Protein AF-C4Z616-F1 (afdb_monomer_lite)

Foldseek 3Di:
DVVVVCLVVDDPVSLQVVCVVVVHPDSVSVVVVVVVVVVVVVVVVVVVPPD

Organism: Lachnospira eligens (strain ATCC 27750 / DSM 3376 / VPI C15-48 / C15-B4) (NCBI:txid515620)

Sequence (51 aa):
MQRQIQKNNGTLLHKKVVARKMGCKSVEEYNRRMARREKNLKEMEDNKDGK

Secondary structure (DSSP, 8-state):
-HHHHHHHT--HHHHHHHHHHTT-SSHHHHHHHHHHHHHHHHHHHHTTS--

pLDDT: mean 75.57, std 15.38, range [45.94, 91.19]

Structure (mmCIF, N/CA/C/O backbone):
data_AF-C4Z616-F1
#
_entry.id   AF-C4Z616-F1
#
loop_
_atom_site.group_PDB
_atom_site.id
_atom_site.type_symbol
_atom_site.label_atom_id
_atom_site.label_alt_id
_atom_site.label_comp_id
_atom_site.label_asym_id
_atom_site.label_entity_id
_atom_site.label_seq_id
_atom_site.pdbx_PDB_ins_code
_atom_site.Cartn_x
_atom_site.Cartn_y
_atom_site.Cartn_z
_atom_site.occupancy
_atom_site.B_iso_or_equiv
_atom_site.auth_seq_id
_atom_site.auth_comp_id
_atom_site.auth_asym_id
_atom_site.auth_atom_id
_atom_site.pdbx_PDB_model_num
ATOM 1 N N . MET A 1 1 ? -10.151 8.753 -9.121 1.00 51.28 1 MET A N 1
ATOM 2 C CA . MET A 1 1 ? -8.690 8.509 -9.155 1.00 51.28 1 MET A CA 1
ATOM 3 C C . MET A 1 1 ? -7.998 8.875 -7.834 1.00 51.28 1 MET A C 1
ATOM 5 O O . MET A 1 1 ? -7.400 7.995 -7.228 1.00 51.28 1 MET A O 1
ATOM 9 N N . GLN A 1 2 ? -8.170 10.091 -7.291 1.00 47.16 2 GLN A N 1
ATOM 10 C CA . GLN A 1 2 ? -7.565 10.485 -5.999 1.00 47.16 2 GLN A CA 1
ATOM 11 C C . GLN A 1 2 ? -8.004 9.641 -4.784 1.00 47.16 2 GLN A C 1
ATOM 13 O O . GLN A 1 2 ? -7.183 9.330 -3.926 1.00 47.16 2 GLN A O 1
ATOM 18 N N . ARG A 1 3 ? -9.261 9.164 -4.746 1.00 48.34 3 ARG A N 1
ATOM 19 C CA . ARG A 1 3 ? -9.734 8.194 -3.732 1.00 48.34 3 ARG A CA 1
ATOM 20 C C . ARG A 1 3 ? -8.971 6.865 -3.738 1.00 48.34 3 ARG A C 1
ATOM 22 O O . ARG A 1 3 ? -9.044 6.148 -2.751 1.00 48.34 3 ARG A O 1
ATOM 29 N N . GLN A 1 4 ? -8.296 6.505 -4.831 1.00 50.38 4 GLN A N 1
ATOM 30 C CA . GLN A 1 4 ? -7.471 5.296 -4.919 1.00 50.38 4 GLN A CA 1
ATOM 31 C C . GLN A 1 4 ? -6.038 5.577 -4.438 1.00 50.38 4 GLN A C 1
ATOM 33 O O . GLN A 1 4 ? -5.458 4.760 -3.735 1.00 50.38 4 GLN A O 1
ATOM 38 N N . ILE A 1 5 ? -5.514 6.772 -4.728 1.00 51.47 5 ILE A N 1
ATOM 39 C CA . ILE A 1 5 ? -4.183 7.231 -4.298 1.00 51.47 5 ILE A CA 1
ATOM 40 C C . ILE A 1 5 ? -4.137 7.420 -2.771 1.00 51.47 5 ILE A C 1
ATOM 42 O O . ILE A 1 5 ? -3.207 6.960 -2.114 1.00 51.47 5 ILE A O 1
ATOM 46 N N . GLN A 1 6 ? -5.200 7.972 -2.174 1.00 50.88 6 GLN A N 1
ATOM 47 C CA . GLN A 1 6 ? -5.328 8.097 -0.713 1.00 50.88 6 GLN A CA 1
ATOM 48 C C . GLN A 1 6 ? -5.378 6.739 0.012 1.00 50.88 6 GLN A C 1
ATOM 50 O O . GLN A 1 6 ? -4.971 6.645 1.168 1.00 50.88 6 GLN A O 1
ATOM 55 N N . LYS A 1 7 ? -5.838 5.672 -0.660 1.00 52.91 7 LYS A N 1
ATOM 56 C CA . LYS A 1 7 ? -5.8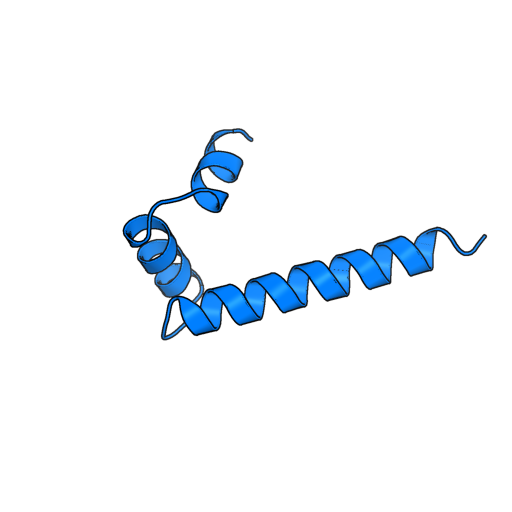27 4.305 -0.109 1.00 52.91 7 LYS A CA 1
ATOM 57 C C . LYS A 1 7 ? -4.412 3.725 -0.052 1.00 52.91 7 LYS A C 1
ATOM 59 O O . LYS A 1 7 ? -4.071 3.019 0.892 1.00 52.91 7 LYS A O 1
ATOM 64 N N . ASN A 1 8 ? -3.565 4.062 -1.020 1.00 51.91 8 ASN A N 1
ATOM 65 C CA . ASN A 1 8 ? -2.197 3.546 -1.080 1.00 51.91 8 ASN A CA 1
ATOM 66 C C . ASN A 1 8 ? -1.267 4.210 -0.048 1.00 51.91 8 ASN A C 1
ATOM 68 O O . ASN A 1 8 ? -0.404 3.534 0.509 1.00 51.91 8 ASN A O 1
ATOM 72 N N . ASN A 1 9 ? -1.525 5.471 0.314 1.00 58.41 9 ASN A N 1
ATOM 73 C CA . ASN A 1 9 ? -0.790 6.186 1.371 1.00 58.41 9 ASN A CA 1
ATOM 74 C C . ASN A 1 9 ? -1.354 5.943 2.787 1.00 58.41 9 ASN A C 1
ATOM 76 O O . ASN A 1 9 ? -0.918 6.566 3.753 1.00 58.41 9 ASN A O 1
ATOM 80 N N . GLY A 1 10 ? -2.356 5.069 2.917 1.00 58.41 10 GLY A N 1
ATOM 81 C CA . GLY A 1 10 ? -3.192 4.963 4.105 1.00 58.41 10 GLY A CA 1
ATOM 82 C C . GLY A 1 10 ? -2.453 4.513 5.369 1.00 58.41 10 GLY A C 1
ATOM 83 O O . GLY A 1 10 ? -1.589 3.632 5.342 1.00 58.41 10 GLY A O 1
ATOM 84 N N . THR A 1 11 ? -2.872 5.094 6.495 1.00 66.06 11 THR A N 1
ATOM 85 C CA . THR A 1 11 ? -2.516 4.701 7.866 1.00 66.06 11 THR A CA 1
ATOM 86 C C . THR A 1 11 ? -2.590 3.180 8.075 1.00 66.06 11 THR A C 1
ATOM 88 O O . THR A 1 11 ? -3.276 2.462 7.342 1.00 66.06 11 THR A O 1
ATOM 91 N N . LEU A 1 12 ? -1.922 2.655 9.111 1.00 68.25 12 LEU A N 1
ATOM 92 C CA . LEU A 1 12 ? -1.917 1.216 9.431 1.00 68.2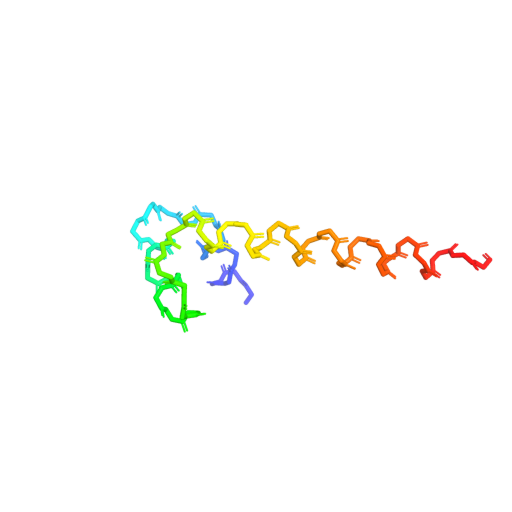5 12 LEU A CA 1
ATOM 93 C C . LEU A 1 12 ? -3.333 0.599 9.453 1.00 68.25 12 LEU A C 1
ATOM 95 O O . LEU A 1 12 ? -3.523 -0.541 9.027 1.00 68.25 12 LEU A O 1
ATOM 99 N N . LEU A 1 13 ? -4.338 1.365 9.897 1.00 75.00 13 LEU A N 1
ATOM 100 C CA . LEU A 1 13 ? -5.746 0.964 9.895 1.00 75.00 13 LEU A CA 1
ATOM 101 C C . LEU A 1 13 ? -6.272 0.710 8.475 1.00 75.00 13 LEU A C 1
ATOM 103 O O . LEU A 1 13 ? -6.911 -0.310 8.215 1.00 75.00 13 LEU A O 1
ATOM 107 N N . HIS A 1 14 ? -5.962 1.610 7.545 1.00 80.25 14 HIS A N 1
ATOM 108 C CA . HIS A 1 14 ? -6.366 1.481 6.156 1.00 80.25 14 HIS A CA 1
ATOM 109 C C . HIS A 1 14 ? -5.761 0.228 5.513 1.00 80.25 14 HIS A C 1
ATOM 111 O O . HIS A 1 14 ? -6.485 -0.580 4.926 1.00 80.25 14 HIS A O 1
ATOM 117 N N . LYS A 1 15 ? -4.456 0.002 5.712 1.00 79.12 15 LYS A N 1
ATOM 118 C CA . LYS A 1 15 ? -3.771 -1.199 5.208 1.00 79.12 15 LYS A CA 1
ATOM 119 C C . LYS A 1 15 ? -4.376 -2.483 5.779 1.00 79.12 15 LYS A C 1
ATOM 121 O O . LYS A 1 15 ? -4.561 -3.441 5.036 1.00 79.12 15 LYS A O 1
ATOM 126 N N . LYS A 1 16 ? -4.771 -2.499 7.059 1.00 83.06 16 LYS A N 1
ATOM 127 C CA . LYS A 1 16 ? -5.477 -3.639 7.682 1.00 83.06 16 LYS A CA 1
ATOM 128 C C . LYS A 1 16 ? -6.839 -3.920 7.039 1.00 83.06 16 LYS A C 1
ATOM 130 O O . LYS A 1 16 ? -7.204 -5.083 6.879 1.00 83.06 16 LYS A O 1
ATOM 135 N N . VAL A 1 17 ? -7.605 -2.883 6.691 1.00 86.75 17 VAL A N 1
ATOM 136 C CA . VAL A 1 17 ? -8.909 -3.042 6.019 1.00 86.75 17 VAL A CA 1
ATOM 137 C C . VAL A 1 17 ? -8.725 -3.589 4.606 1.00 86.75 17 VAL A C 1
ATOM 139 O O . VAL A 1 17 ? -9.423 -4.524 4.215 1.00 86.75 17 VAL A O 1
ATOM 142 N N . VAL A 1 18 ? -7.776 -3.041 3.846 1.00 86.38 18 VAL A N 1
ATOM 143 C CA . VAL A 1 18 ? -7.506 -3.502 2.479 1.00 86.38 18 VAL A CA 1
ATOM 144 C C . VAL A 1 18 ? -6.947 -4.925 2.477 1.00 86.38 18 VAL A C 1
ATOM 146 O O . VAL A 1 18 ? -7.428 -5.748 1.703 1.00 86.38 18 VAL A O 1
ATOM 149 N N . ALA A 1 19 ? -6.023 -5.251 3.386 1.00 87.75 19 ALA A N 1
ATOM 150 C CA . ALA A 1 19 ? -5.498 -6.606 3.549 1.00 87.75 19 ALA A CA 1
ATOM 151 C C . ALA A 1 19 ? -6.629 -7.628 3.750 1.00 87.75 19 ALA A C 1
ATOM 153 O O . ALA A 1 19 ? -6.679 -8.624 3.031 1.00 87.75 19 ALA A O 1
ATOM 154 N N . ARG A 1 20 ? -7.596 -7.333 4.633 1.00 89.38 20 ARG A N 1
ATOM 155 C CA . ARG A 1 20 ? -8.780 -8.185 4.841 1.00 89.38 20 ARG A CA 1
ATOM 156 C C . ARG A 1 20 ? -9.633 -8.331 3.581 1.00 89.38 20 ARG A C 1
ATOM 158 O O . ARG A 1 20 ? -9.979 -9.448 3.218 1.00 89.38 20 ARG A O 1
ATOM 165 N N . LYS A 1 21 ? -9.933 -7.231 2.880 1.00 90.00 21 LYS A N 1
ATOM 166 C CA . LYS A 1 21 ? -10.711 -7.267 1.623 1.00 90.00 21 LYS A CA 1
ATOM 167 C C . LYS A 1 21 ? -10.030 -8.078 0.518 1.00 90.00 21 LYS A C 1
ATOM 169 O O . LYS A 1 21 ? -10.710 -8.681 -0.299 1.00 90.00 21 LYS A O 1
ATOM 174 N N . MET A 1 22 ? -8.701 -8.098 0.507 1.00 87.25 22 MET A N 1
ATOM 175 C CA . MET A 1 22 ? -7.882 -8.861 -0.439 1.00 87.25 22 MET A CA 1
ATOM 176 C C . MET A 1 22 ? -7.637 -10.315 0.003 1.00 87.25 22 MET A C 1
ATOM 178 O O . MET A 1 22 ? -6.850 -11.019 -0.634 1.00 87.25 22 MET A O 1
ATOM 182 N N . GLY A 1 23 ? -8.238 -10.754 1.115 1.00 91.19 23 GLY A N 1
ATOM 183 C CA . GLY A 1 23 ? -8.050 -12.099 1.665 1.00 91.19 23 GLY A CA 1
ATOM 184 C C . GLY A 1 23 ? -6.630 -12.369 2.174 1.00 91.19 23 GLY A C 1
ATOM 185 O O . GLY A 1 23 ? -6.171 -13.506 2.140 1.00 91.19 23 GLY A O 1
ATOM 186 N N . CYS A 1 24 ? -5.898 -11.332 2.585 1.00 91.06 24 CYS A N 1
ATOM 187 C CA . CYS A 1 24 ? -4.592 -11.472 3.230 1.00 91.06 24 CYS A CA 1
ATOM 188 C C . CYS A 1 24 ? -4.789 -11.658 4.740 1.00 91.06 24 CYS A C 1
ATOM 190 O O . CYS A 1 24 ? -5.583 -10.943 5.358 1.00 91.06 24 CYS A O 1
ATOM 192 N N . LYS A 1 25 ? -4.037 -12.578 5.347 1.00 89.06 25 LYS A N 1
ATOM 193 C CA . LYS A 1 25 ? -4.084 -12.869 6.788 1.00 89.06 25 LYS A CA 1
ATOM 194 C C . LYS A 1 25 ? -3.424 -11.768 7.622 1.00 89.06 25 LYS A C 1
ATOM 196 O O . LYS A 1 25 ? -3.757 -11.596 8.791 1.00 89.06 25 LYS A O 1
ATOM 201 N N . SER A 1 26 ? -2.513 -10.995 7.028 1.00 88.44 26 SER A N 1
ATOM 202 C CA . SER A 1 26 ? -1.834 -9.873 7.682 1.00 88.44 26 SER A CA 1
ATOM 203 C C . SER A 1 26 ? -1.527 -8.728 6.710 1.00 88.44 26 SER A C 1
ATOM 205 O O . SER A 1 26 ? -1.561 -8.881 5.487 1.00 88.44 26 SER A O 1
ATOM 207 N N . VAL A 1 27 ? -1.200 -7.554 7.264 1.00 84.94 27 VAL A N 1
ATOM 208 C CA . VAL A 1 27 ? -0.696 -6.409 6.479 1.00 84.94 27 VAL A CA 1
ATOM 209 C C . VAL A 1 27 ? 0.646 -6.736 5.829 1.00 84.94 27 VAL A C 1
ATOM 211 O O . VAL A 1 27 ? 0.925 -6.279 4.727 1.00 84.94 27 VAL A O 1
ATOM 214 N N . GLU A 1 28 ? 1.467 -7.550 6.485 1.00 87.62 28 GLU A N 1
ATOM 215 C CA . GLU A 1 28 ? 2.758 -7.973 5.953 1.00 87.62 28 GLU A CA 1
ATOM 216 C C . GLU A 1 28 ? 2.594 -8.853 4.707 1.00 87.62 28 GLU A C 1
ATOM 218 O O . GLU A 1 28 ? 3.289 -8.663 3.710 1.00 87.62 28 GLU A O 1
ATOM 223 N N . GLU A 1 29 ? 1.626 -9.773 4.719 1.00 91.06 29 GLU A N 1
ATOM 224 C CA . GLU A 1 29 ? 1.277 -10.567 3.541 1.00 91.06 29 GLU A CA 1
ATOM 225 C C . GLU A 1 29 ? 0.760 -9.675 2.404 1.00 91.06 29 GLU A C 1
ATOM 227 O O . GLU A 1 29 ? 1.168 -9.834 1.253 1.00 91.06 29 GLU A O 1
ATOM 232 N N . TYR A 1 30 ? -0.087 -8.693 2.727 1.00 89.94 30 TYR A N 1
ATOM 233 C CA . TYR A 1 30 ? -0.558 -7.707 1.758 1.00 89.94 30 TYR A CA 1
ATOM 234 C C . TYR A 1 30 ? 0.605 -6.924 1.126 1.00 89.94 30 TYR A C 1
ATOM 236 O O . TYR A 1 30 ? 0.681 -6.839 -0.099 1.00 89.94 30 TYR A O 1
ATOM 244 N N . ASN A 1 31 ? 1.548 -6.424 1.932 1.00 87.25 31 ASN A N 1
ATOM 245 C CA . ASN A 1 31 ? 2.720 -5.695 1.441 1.00 87.25 31 ASN A CA 1
ATOM 246 C C . ASN A 1 31 ? 3.590 -6.575 0.531 1.00 87.25 31 ASN A C 1
ATOM 248 O O . ASN A 1 31 ? 3.968 -6.140 -0.554 1.00 87.25 31 ASN A O 1
ATOM 252 N N . ARG A 1 32 ? 3.841 -7.837 0.914 1.00 90.94 32 ARG A N 1
ATOM 253 C CA . ARG A 1 32 ? 4.574 -8.800 0.073 1.00 90.94 32 ARG A CA 1
ATOM 254 C C . ARG A 1 32 ? 3.875 -9.045 -1.265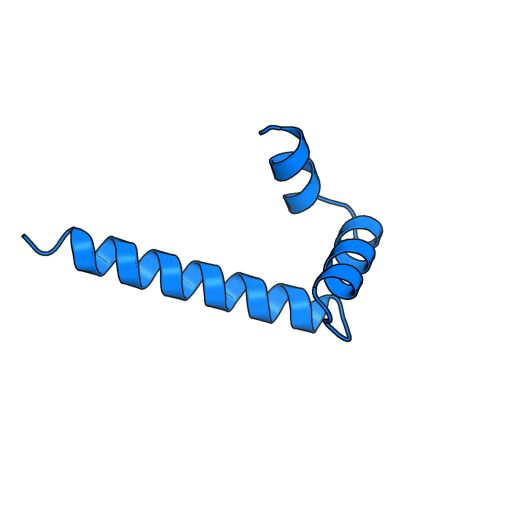 1.00 90.94 32 ARG A C 1
ATOM 256 O O . ARG A 1 32 ? 4.534 -9.093 -2.302 1.00 90.94 32 ARG A O 1
ATOM 263 N N . ARG A 1 33 ? 2.543 -9.176 -1.268 1.00 91.06 33 ARG A N 1
ATOM 264 C CA . ARG A 1 33 ? 1.761 -9.322 -2.507 1.00 91.06 33 ARG A CA 1
ATOM 265 C C . ARG A 1 33 ? 1.836 -8.070 -3.384 1.00 91.06 33 ARG A C 1
ATOM 267 O O . ARG A 1 33 ? 1.940 -8.216 -4.597 1.00 91.06 33 ARG A O 1
ATOM 274 N N . MET A 1 34 ? 1.786 -6.870 -2.803 1.00 88.00 34 MET A N 1
ATOM 275 C CA . MET A 1 34 ? 1.906 -5.622 -3.569 1.00 88.00 34 MET A CA 1
ATOM 276 C C . MET A 1 34 ? 3.299 -5.469 -4.187 1.00 88.00 34 MET A C 1
ATOM 278 O O . MET A 1 34 ? 3.382 -5.214 -5.382 1.00 88.00 34 MET A O 1
ATOM 282 N N . ALA A 1 35 ? 4.366 -5.747 -3.432 1.00 88.56 35 ALA A N 1
ATOM 283 C CA . ALA A 1 35 ? 5.738 -5.699 -3.943 1.00 88.56 35 ALA A CA 1
ATOM 284 C C . ALA A 1 35 ? 5.966 -6.667 -5.121 1.00 88.56 35 ALA A C 1
ATOM 286 O O . ALA A 1 35 ? 6.623 -6.325 -6.099 1.00 88.56 35 ALA A O 1
ATOM 287 N N . ARG A 1 36 ? 5.371 -7.871 -5.080 1.00 90.31 36 ARG A N 1
ATOM 288 C CA . ARG A 1 36 ? 5.409 -8.806 -6.221 1.00 90.31 36 ARG A CA 1
ATOM 289 C C . ARG A 1 36 ? 4.672 -8.267 -7.444 1.00 90.31 36 ARG A C 1
ATOM 291 O O . ARG A 1 36 ? 5.153 -8.428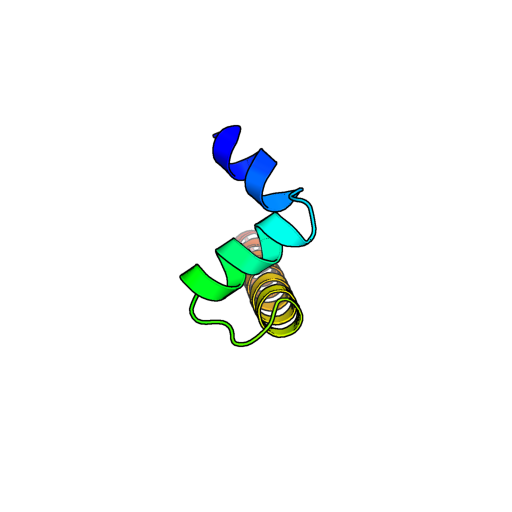 -8.555 1.00 90.31 36 ARG A O 1
ATOM 298 N N . ARG A 1 37 ? 3.504 -7.645 -7.251 1.00 87.69 37 ARG A N 1
ATOM 299 C CA . ARG A 1 37 ? 2.742 -7.048 -8.359 1.00 87.69 37 ARG A CA 1
ATOM 300 C C . ARG A 1 37 ? 3.521 -5.921 -9.020 1.00 87.69 37 ARG A C 1
ATOM 302 O O . ARG A 1 37 ? 3.563 -5.879 -10.238 1.00 87.69 37 ARG A O 1
ATOM 309 N N . GLU A 1 38 ? 4.134 -5.057 -8.220 1.00 87.25 38 GLU A N 1
ATOM 310 C CA . GLU A 1 38 ? 4.979 -3.963 -8.700 1.00 87.25 38 GLU A CA 1
ATOM 311 C C . GLU A 1 38 ? 6.181 -4.489 -9.489 1.00 87.25 38 GLU A C 1
ATOM 313 O O . GLU A 1 38 ? 6.421 -4.037 -10.603 1.00 87.25 38 GLU A O 1
ATOM 318 N N . LYS A 1 39 ? 6.866 -5.520 -8.975 1.00 87.00 39 LYS A N 1
ATOM 319 C CA . LYS A 1 39 ? 7.957 -6.182 -9.698 1.00 87.00 39 LYS A CA 1
ATOM 320 C C . LYS A 1 39 ? 7.497 -6.766 -11.040 1.00 87.00 39 LYS A C 1
ATOM 322 O O . LYS A 1 39 ? 8.121 -6.492 -12.055 1.00 87.00 39 LYS A O 1
ATOM 327 N N . ASN A 1 40 ? 6.398 -7.521 -11.058 1.00 84.00 40 ASN A N 1
ATOM 328 C CA . ASN A 1 40 ? 5.883 -8.124 -12.291 1.00 84.00 40 ASN A CA 1
ATOM 329 C C . ASN A 1 40 ? 5.421 -7.067 -13.307 1.00 84.00 40 ASN A C 1
ATOM 331 O O . ASN A 1 40 ? 5.556 -7.273 -14.507 1.00 84.00 40 ASN A O 1
ATOM 335 N N . LEU A 1 41 ? 4.846 -5.953 -12.840 1.00 83.88 41 LEU A N 1
ATOM 336 C CA . LEU A 1 41 ? 4.475 -4.825 -13.698 1.00 83.88 41 LEU A CA 1
ATOM 337 C C . LEU A 1 41 ? 5.713 -4.215 -14.347 1.00 83.88 41 LEU A C 1
ATOM 339 O O . LEU A 1 41 ? 5.725 -4.051 -15.561 1.00 83.88 41 LEU A O 1
ATOM 343 N N . LYS A 1 42 ? 6.761 -3.971 -13.556 1.00 84.25 42 LYS A N 1
ATOM 344 C CA . LYS A 1 42 ? 8.027 -3.439 -14.053 1.00 84.25 42 LYS A CA 1
ATOM 345 C C . LYS A 1 42 ? 8.687 -4.370 -15.073 1.00 84.25 42 LYS A C 1
ATOM 347 O O . LYS A 1 42 ? 9.065 -3.922 -16.141 1.00 84.25 42 LYS A O 1
ATOM 352 N N . GLU A 1 43 ? 8.736 -5.674 -14.798 1.00 82.25 43 GLU A N 1
ATOM 353 C CA . GLU A 1 43 ? 9.264 -6.665 -15.751 1.00 82.25 43 GLU A CA 1
ATOM 354 C C . GLU A 1 43 ? 8.457 -6.706 -17.065 1.00 82.25 43 GLU A C 1
ATOM 356 O O . GLU A 1 43 ? 9.013 -6.954 -18.130 1.00 82.25 43 GLU A O 1
ATOM 361 N N . MET A 1 44 ? 7.146 -6.441 -17.021 1.00 76.25 44 MET A N 1
ATOM 362 C CA . MET A 1 44 ? 6.306 -6.335 -18.222 1.00 76.25 44 MET A CA 1
ATOM 363 C C . MET A 1 44 ? 6.479 -5.005 -18.970 1.00 76.25 44 MET A C 1
ATOM 365 O O . MET A 1 44 ? 6.249 -4.975 -20.178 1.00 76.25 44 MET A O 1
ATOM 369 N N . GLU A 1 45 ? 6.821 -3.918 -18.276 1.00 75.19 45 GLU A N 1
ATOM 370 C CA . GLU A 1 45 ? 7.174 -2.625 -18.880 1.00 75.19 45 GLU A CA 1
ATOM 371 C C . GLU A 1 45 ? 8.541 -2.720 -19.566 1.00 75.19 45 GLU A C 1
ATOM 373 O O . GLU A 1 45 ? 8.622 -2.489 -20.769 1.00 75.19 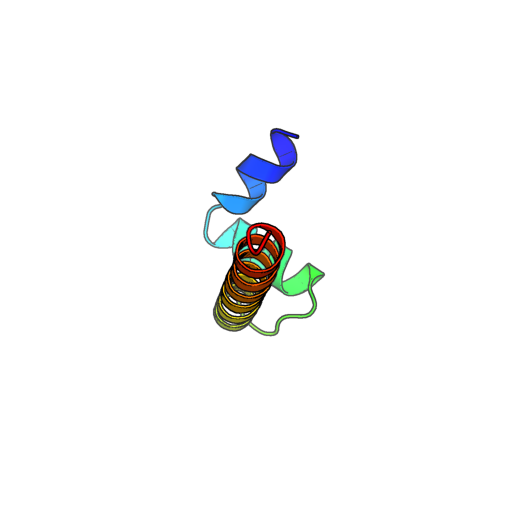45 GLU A O 1
ATOM 378 N N . ASP A 1 46 ? 9.563 -3.215 -18.862 1.00 71.06 46 ASP A N 1
ATOM 379 C CA . ASP A 1 46 ? 10.918 -3.400 -19.398 1.00 71.06 46 ASP A CA 1
ATOM 380 C C . ASP A 1 46 ? 10.925 -4.331 -20.634 1.00 71.06 46 ASP A C 1
ATOM 382 O O . ASP A 1 46 ? 11.661 -4.108 -21.593 1.00 71.06 46 ASP A O 1
ATOM 386 N N . ASN A 1 47 ? 10.051 -5.348 -20.668 1.00 65.38 47 ASN A N 1
ATOM 387 C CA . ASN A 1 47 ? 9.897 -6.242 -21.824 1.00 65.38 47 ASN A CA 1
ATOM 388 C C . ASN A 1 47 ? 9.145 -5.619 -23.016 1.00 65.38 47 ASN A C 1
ATOM 390 O O . ASN A 1 47 ? 9.186 -6.177 -24.114 1.00 65.38 47 ASN A O 1
ATOM 394 N N . LYS A 1 48 ? 8.422 -4.508 -22.828 1.00 59.91 48 LYS A N 1
ATOM 395 C CA . LYS A 1 48 ? 7.727 -3.799 -23.918 1.00 59.91 48 LYS A CA 1
ATOM 396 C C . LYS A 1 48 ? 8.616 -2.782 -24.625 1.00 59.91 48 LYS A C 1
ATOM 398 O O . LYS A 1 48 ? 8.376 -2.527 -25.802 1.00 59.91 48 LYS A O 1
ATOM 403 N N . ASP A 1 49 ? 9.637 -2.263 -23.949 1.00 56.84 49 ASP A N 1
ATOM 404 C CA . ASP A 1 49 ? 10.624 -1.336 -24.520 1.00 56.84 49 ASP A CA 1
ATOM 405 C C . ASP A 1 49 ? 11.761 -2.048 -25.291 1.00 56.84 49 ASP A C 1
ATOM 407 O O . ASP A 1 49 ? 12.688 -1.413 -25.785 1.00 56.84 49 ASP A O 1
ATOM 411 N N . GLY A 1 50 ? 11.679 -3.373 -25.459 1.00 57.19 50 GLY A N 1
ATOM 412 C CA . GLY A 1 50 ? 12.582 -4.168 -26.297 1.00 57.19 50 GLY A CA 1
ATOM 413 C C . GLY A 1 50 ? 12.234 -4.148 -27.792 1.00 57.19 50 GLY A C 1
ATOM 414 O O . GLY A 1 50 ? 12.050 -5.219 -28.376 1.00 57.19 50 GLY A O 1
ATOM 415 N N . LYS A 1 51 ? 12.134 -2.964 -28.414 1.00 45.94 51 LYS A N 1
ATOM 416 C CA . LYS A 1 51 ? 12.062 -2.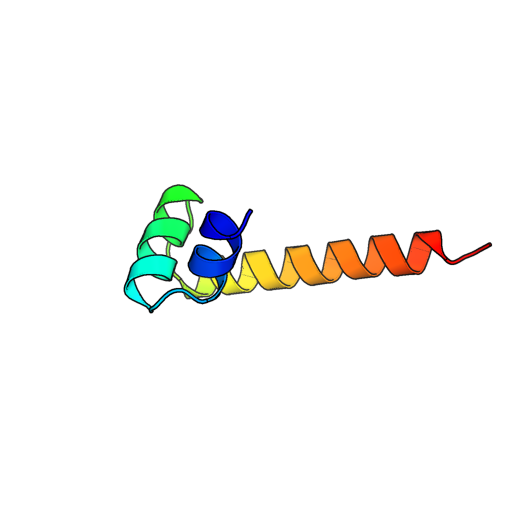825 -29.878 1.00 45.94 51 LYS A CA 1
ATOM 417 C C . LYS A 1 51 ? 13.047 -1.795 -30.415 1.00 45.94 51 LYS A C 1
ATOM 419 O O . LYS A 1 51 ? 13.054 -0.664 -29.889 1.00 45.94 51 LYS A O 1
#

Radius of gyration: 13.65 Å; chains: 1; bounding box: 23×23×40 Å